Protein AF-A0A7V5G5R5-F1 (afdb_monomer_lite)

pLDDT: mean 94.71, std 2.89, range [80.19, 98.0]

Secondary structure (DSSP, 8-state):
------------SS-EEHHHHHHHHHHHHHHHHHTSHHHHHHHH-SS--S------SSPPTTSEE-

Foldseek 3Di:
DDDDDDDDDDDDPDKDALVCQVVVVVVVQQVVLVPDPVSPCLVPDPDDSPDDDDGDPPQDPVRIDD

Radius of gyration: 13.98 Å; chains: 1; bounding box: 31×20×37 Å

Sequence (66 aa):
MKYFELTCTAYIKKDINFKESFEIISKYISYSMAQTDKLKALHNQRGYKYYTFNNFYPIERDKIYK

Structure (mmCIF, N/CA/C/O backbone):
data_AF-A0A7V5G5R5-F1
#
_entry.id   AF-A0A7V5G5R5-F1
#
loop_
_atom_site.group_PDB
_atom_site.id
_atom_site.type_symbol
_atom_site.label_atom_id
_atom_site.label_alt_id
_atom_site.label_comp_id
_atom_site.label_asym_id
_atom_site.label_entity_id
_atom_site.label_seq_id
_atom_site.pdbx_PDB_ins_code
_atom_site.Cartn_x
_atom_site.Cartn_y
_atom_site.Cartn_z
_atom_site.occupancy
_atom_site.B_iso_or_equiv
_atom_site.auth_seq_id
_atom_site.auth_comp_id
_atom_site.auth_asym_id
_atom_site.auth_atom_id
_atom_site.pdbx_PDB_model_num
ATOM 1 N N . MET A 1 1 ? -2.820 9.989 -22.876 1.00 80.19 1 MET A N 1
ATOM 2 C CA . MET A 1 1 ? -2.152 9.163 -21.846 1.00 80.19 1 MET A CA 1
ATOM 3 C C . MET A 1 1 ? -3.201 8.235 -21.251 1.00 80.19 1 MET A C 1
ATOM 5 O O . MET A 1 1 ? -4.296 8.718 -20.995 1.00 80.19 1 MET A O 1
ATOM 9 N N . LYS A 1 2 ? -2.939 6.927 -21.135 1.00 88.50 2 LYS A N 1
ATOM 10 C CA . LYS A 1 2 ? -3.895 5.981 -20.534 1.00 88.50 2 LYS A CA 1
ATOM 11 C C . LYS A 1 2 ? -3.522 5.786 -19.068 1.00 88.50 2 LYS A C 1
ATOM 13 O O . LYS A 1 2 ? -2.378 5.442 -18.787 1.00 88.50 2 LYS A O 1
ATOM 18 N N . TYR A 1 3 ? -4.470 6.034 -18.174 1.00 92.00 3 TYR A N 1
ATOM 19 C CA . TYR A 1 3 ? -4.317 5.798 -16.744 1.00 92.00 3 TYR A CA 1
ATOM 20 C C . TYR A 1 3 ? -5.068 4.532 -16.361 1.00 92.00 3 TYR A C 1
ATOM 22 O O . TYR A 1 3 ? -6.094 4.211 -16.961 1.00 92.00 3 TYR A O 1
ATOM 30 N N . PHE A 1 4 ? -4.540 3.827 -15.369 1.00 94.56 4 PHE A N 1
ATOM 31 C CA . PHE A 1 4 ? -5.140 2.623 -14.819 1.00 94.56 4 PHE A CA 1
ATOM 32 C C . PHE A 1 4 ? -5.309 2.822 -13.318 1.00 94.56 4 PHE A C 1
ATOM 34 O O . PHE A 1 4 ? -4.394 3.315 -12.658 1.00 94.56 4 PHE A O 1
ATOM 41 N N . GLU A 1 5 ? -6.465 2.427 -12.798 1.00 95.25 5 GLU A N 1
ATOM 42 C CA . GLU A 1 5 ? -6.719 2.333 -11.366 1.00 95.25 5 GLU A CA 1
ATOM 43 C C . GLU A 1 5 ? -6.814 0.855 -10.993 1.00 95.25 5 GLU A C 1
ATOM 45 O O . GLU A 1 5 ? -7.490 0.078 -11.669 1.00 95.25 5 GLU A O 1
ATOM 50 N N . LEU A 1 6 ? -6.098 0.464 -9.940 1.00 94.56 6 LEU A N 1
ATOM 51 C CA . LEU A 1 6 ? -6.150 -0.880 -9.382 1.00 94.56 6 LEU A CA 1
ATOM 52 C C . LEU A 1 6 ? -6.793 -0.803 -8.000 1.00 94.56 6 LEU A C 1
ATOM 54 O O . LEU A 1 6 ? -6.231 -0.199 -7.087 1.00 94.56 6 LEU A O 1
ATOM 58 N N . THR A 1 7 ? -7.946 -1.446 -7.841 1.00 95.81 7 THR A N 1
ATOM 59 C CA . THR A 1 7 ? -8.601 -1.608 -6.541 1.00 95.81 7 THR A CA 1
ATOM 60 C C . THR A 1 7 ? -8.183 -2.938 -5.924 1.00 95.81 7 THR A C 1
ATOM 62 O O . THR A 1 7 ? -8.381 -3.995 -6.521 1.00 95.81 7 THR A O 1
ATOM 65 N N . CYS A 1 8 ? -7.622 -2.889 -4.716 1.00 94.19 8 CYS A N 1
ATOM 66 C CA . CYS A 1 8 ? -7.216 -4.072 -3.962 1.00 94.19 8 CYS A CA 1
ATOM 67 C C . CYS A 1 8 ? -8.091 -4.229 -2.718 1.00 94.19 8 CYS A C 1
ATOM 69 O O . CYS A 1 8 ? -8.243 -3.286 -1.944 1.00 94.19 8 CYS A O 1
ATOM 71 N N . THR A 1 9 ? -8.605 -5.435 -2.486 1.00 94.88 9 THR A N 1
ATOM 72 C CA . THR A 1 9 ? -9.252 -5.792 -1.219 1.00 94.88 9 THR A CA 1
ATOM 73 C C . THR A 1 9 ? -8.200 -6.324 -0.253 1.00 94.88 9 THR A C 1
ATOM 75 O O . THR A 1 9 ? -7.445 -7.235 -0.592 1.00 94.88 9 THR A O 1
ATOM 78 N N . ALA A 1 10 ? -8.147 -5.758 0.950 1.00 92.06 10 ALA A N 1
ATOM 79 C CA . ALA A 1 10 ? -7.235 -6.180 2.005 1.00 92.06 10 ALA A CA 1
ATOM 80 C C . ALA A 1 10 ? -8.024 -6.682 3.217 1.00 92.06 10 ALA A C 1
ATOM 82 O O . ALA A 1 10 ? -9.064 -6.127 3.558 1.00 92.06 10 ALA A O 1
ATOM 83 N N . TYR A 1 11 ? -7.502 -7.718 3.870 1.00 93.12 11 TYR A N 1
ATOM 84 C CA . TYR A 1 11 ? -7.993 -8.181 5.164 1.00 93.12 11 TYR A CA 1
ATOM 85 C C . TYR A 1 11 ? -7.081 -7.637 6.263 1.00 93.12 11 TYR A C 1
ATOM 87 O O . TYR A 1 11 ? -5.872 -7.903 6.254 1.00 93.12 11 TYR A O 1
ATOM 95 N N . ILE A 1 12 ? -7.646 -6.879 7.197 1.00 94.00 12 ILE A N 1
ATOM 96 C CA . ILE A 1 12 ? -6.904 -6.305 8.314 1.00 94.00 12 ILE A CA 1
ATOM 97 C C . ILE A 1 12 ? -6.773 -7.373 9.404 1.00 94.00 12 ILE A C 1
ATOM 99 O O . ILE A 1 12 ? -7.732 -8.013 9.817 1.00 94.00 12 ILE A O 1
ATOM 103 N N . LYS A 1 13 ? -5.530 -7.661 9.800 1.00 93.81 13 LYS A 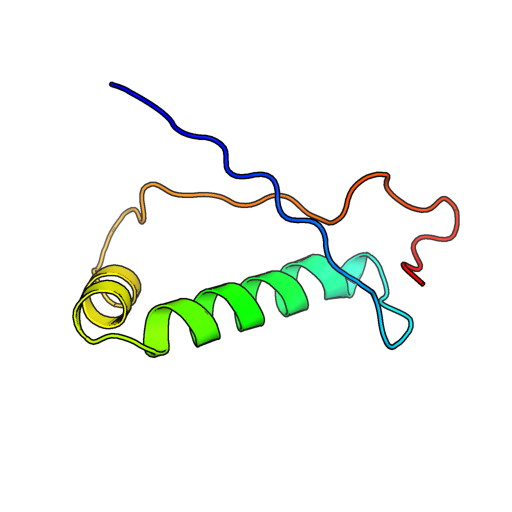N 1
ATOM 104 C CA . LYS A 1 13 ? -5.226 -8.701 10.804 1.00 93.81 13 LYS A CA 1
ATOM 105 C C . LYS A 1 13 ? -5.022 -8.138 12.207 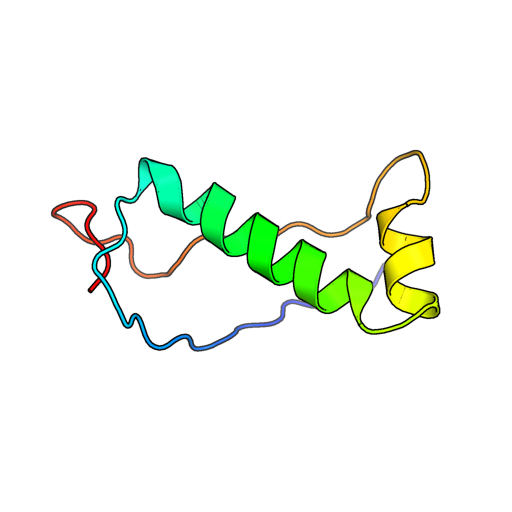1.00 93.81 13 LYS A C 1
ATOM 107 O O . LYS A 1 13 ? -4.963 -8.902 13.166 1.00 93.81 13 LYS A O 1
ATOM 112 N N . LYS A 1 14 ? -4.783 -6.834 12.297 1.00 94.88 14 LYS A N 1
ATOM 113 C CA . LYS A 1 14 ? -4.509 -6.077 13.516 1.00 94.88 14 LYS A CA 1
ATOM 114 C C . LYS A 1 14 ? -5.003 -4.665 13.283 1.00 94.88 14 LYS A C 1
ATOM 116 O O . LYS A 1 14 ? -4.754 -4.150 12.197 1.00 94.88 14 LYS A O 1
ATOM 121 N N . ASP A 1 15 ? -5.604 -4.069 14.301 1.00 97.19 15 ASP A N 1
ATOM 122 C CA . ASP A 1 15 ? -6.083 -2.695 14.257 1.00 97.19 15 ASP A CA 1
ATOM 123 C C . ASP A 1 15 ? -5.002 -1.736 13.740 1.00 97.19 15 ASP A C 1
ATOM 125 O O . ASP A 1 15 ? -3.849 -1.778 14.180 1.00 97.19 15 ASP A O 1
ATOM 129 N N . ILE A 1 16 ? -5.378 -0.870 12.800 1.00 97.31 16 ILE A N 1
ATOM 130 C CA . ILE A 1 16 ? -4.485 0.124 12.200 1.00 97.31 16 ILE A CA 1
ATOM 131 C C . ILE A 1 16 ? -5.048 1.516 12.450 1.00 97.31 16 ILE A C 1
ATOM 133 O O . ILE A 1 16 ? -6.150 1.840 12.002 1.00 97.31 16 ILE A O 1
ATOM 137 N N . ASN A 1 17 ? -4.262 2.383 13.093 1.00 97.19 17 ASN A N 1
ATOM 138 C CA . ASN A 1 17 ? -4.624 3.788 13.203 1.00 97.19 17 ASN A CA 1
ATOM 139 C C . ASN A 1 17 ? -4.577 4.456 11.821 1.00 97.19 17 ASN A C 1
ATOM 141 O O . ASN A 1 17 ? -3.611 4.300 11.071 1.00 97.19 17 ASN A O 1
ATOM 145 N N . PHE A 1 18 ? -5.575 5.278 11.499 1.00 96.44 18 PHE A N 1
ATOM 146 C CA . PHE A 1 18 ? -5.610 6.045 10.253 1.00 96.44 18 PHE A CA 1
ATOM 147 C C . PHE A 1 18 ? -4.309 6.817 9.988 1.00 96.44 18 PHE A C 1
ATOM 149 O O . PHE A 1 18 ? -3.851 6.871 8.850 1.00 96.44 18 PHE A O 1
ATOM 156 N N . LYS A 1 19 ? -3.663 7.376 11.018 1.00 96.06 19 LYS A N 1
ATOM 157 C CA . LYS A 1 19 ? -2.399 8.113 10.855 1.00 96.06 19 LYS A CA 1
ATOM 158 C C . LYS A 1 19 ? -1.245 7.233 10.359 1.00 96.06 19 LYS A C 1
ATOM 160 O O . LYS A 1 19 ? -0.361 7.733 9.677 1.00 96.06 19 LYS A O 1
ATOM 165 N N . GLU A 1 20 ? -1.271 5.943 10.675 1.00 96.69 20 GLU A N 1
ATOM 166 C CA . GLU A 1 20 ? -0.214 4.972 10.356 1.00 96.69 20 GLU A CA 1
ATOM 167 C C . GLU A 1 20 ? -0.497 4.212 9.053 1.00 96.69 20 GLU A C 1
ATOM 169 O O . GLU A 1 20 ? 0.412 3.692 8.405 1.00 96.69 20 GLU A O 1
ATOM 174 N N . SER A 1 21 ? -1.766 4.159 8.645 1.00 96.00 21 SER A N 1
ATOM 175 C CA . SER A 1 21 ? -2.232 3.370 7.499 1.00 96.00 21 SER A CA 1
ATOM 176 C C . SER A 1 21 ? -1.506 3.679 6.183 1.00 96.00 21 SER A C 1
ATOM 178 O O . SER A 1 21 ? -1.081 2.751 5.496 1.00 96.00 21 SER A O 1
ATOM 180 N N . PHE A 1 22 ? -1.267 4.955 5.857 1.00 96.62 22 PHE A N 1
ATOM 181 C CA . PHE A 1 22 ? -0.514 5.336 4.656 1.00 96.62 22 PHE A CA 1
ATOM 182 C C . PHE A 1 22 ? 0.916 4.792 4.666 1.00 96.62 22 PHE A C 1
ATOM 184 O O . PHE A 1 22 ? 1.387 4.276 3.652 1.00 96.62 22 PHE A O 1
ATOM 191 N N . GLU A 1 23 ? 1.606 4.882 5.805 1.00 97.38 23 GLU A N 1
ATOM 192 C CA . GLU A 1 23 ? 2.963 4.361 5.947 1.00 97.38 23 GLU A CA 1
ATOM 193 C C . GLU A 1 23 ? 2.975 2.839 5.777 1.00 97.38 23 GLU A C 1
ATOM 195 O O . GLU A 1 23 ? 3.784 2.309 5.011 1.00 97.38 23 GLU A O 1
ATOM 200 N N . ILE A 1 24 ? 2.041 2.137 6.425 1.00 96.56 24 ILE A N 1
ATOM 201 C CA . ILE A 1 24 ? 1.900 0.681 6.321 1.00 96.56 24 ILE A CA 1
ATOM 202 C C . ILE A 1 24 ? 1.665 0.266 4.86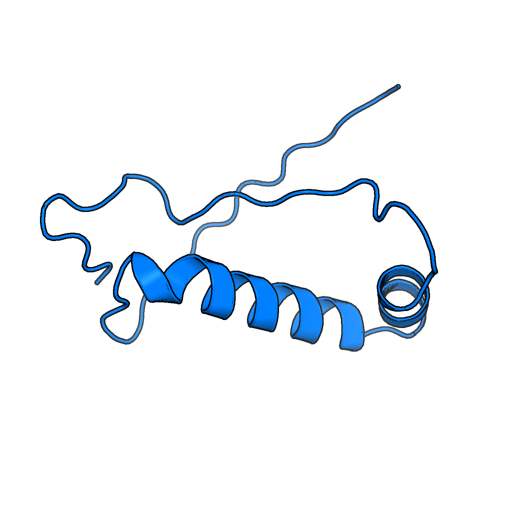4 1.00 96.56 24 ILE A C 1
ATOM 204 O O . ILE A 1 24 ? 2.394 -0.584 4.350 1.00 96.56 24 ILE A O 1
ATOM 208 N N . ILE A 1 25 ? 0.715 0.897 4.167 1.00 96.62 25 ILE A N 1
ATOM 209 C CA . ILE A 1 25 ? 0.442 0.619 2.749 1.00 96.62 25 ILE A CA 1
ATOM 210 C C . ILE A 1 25 ? 1.694 0.892 1.901 1.00 96.62 25 ILE A C 1
ATOM 212 O O . ILE A 1 25 ? 2.086 0.047 1.093 1.00 96.62 25 ILE A O 1
ATOM 216 N N . SER A 1 26 ? 2.386 2.016 2.123 1.00 96.56 26 SER A N 1
ATOM 217 C CA . SER A 1 26 ? 3.613 2.360 1.387 1.00 96.56 26 SER A CA 1
ATOM 218 C C . SER A 1 26 ? 4.730 1.322 1.562 1.00 96.56 26 SER A C 1
ATOM 220 O O . SER A 1 26 ? 5.444 1.009 0.602 1.00 96.56 26 SER A O 1
ATOM 222 N N . LYS A 1 27 ? 4.851 0.733 2.761 1.00 96.94 27 LYS A N 1
ATOM 223 C CA . LYS A 1 27 ? 5.818 -0.327 3.070 1.00 96.94 27 LYS A CA 1
ATOM 224 C C . LYS A 1 27 ? 5.486 -1.605 2.306 1.00 96.94 27 LYS A C 1
ATOM 226 O O . LYS A 1 27 ? 6.389 -2.201 1.725 1.00 96.94 27 LYS A O 1
ATOM 231 N N . TYR A 1 28 ? 4.210 -1.986 2.225 1.00 95.75 28 TYR A N 1
ATOM 232 C CA . TYR A 1 28 ? 3.776 -3.137 1.426 1.00 95.75 28 TYR A CA 1
ATOM 233 C C . TYR A 1 28 ? 3.966 -2.927 -0.079 1.00 95.75 28 TYR A C 1
ATOM 235 O O . TYR A 1 28 ? 4.406 -3.850 -0.768 1.00 95.75 28 TYR A O 1
ATOM 243 N N . ILE A 1 29 ? 3.701 -1.724 -0.597 1.00 95.88 29 ILE A N 1
ATOM 244 C CA . ILE A 1 29 ? 3.975 -1.388 -2.004 1.00 95.88 29 ILE A CA 1
ATOM 245 C C . ILE A 1 29 ? 5.478 -1.503 -2.282 1.00 95.88 29 ILE A C 1
ATOM 247 O O . ILE A 1 29 ? 5.877 -2.182 -3.227 1.00 95.88 29 ILE A O 1
ATOM 251 N N . SER A 1 30 ? 6.315 -0.904 -1.431 1.00 96.69 30 SER A N 1
ATOM 252 C CA . SER A 1 30 ? 7.778 -0.962 -1.560 1.00 96.69 30 SER A CA 1
ATOM 253 C C . SER A 1 30 ? 8.301 -2.399 -1.483 1.00 96.69 30 SER A C 1
ATOM 255 O O . SER A 1 30 ? 9.094 -2.815 -2.327 1.00 96.69 30 SER A O 1
ATOM 257 N N . TYR A 1 31 ? 7.803 -3.191 -0.526 1.00 97.31 31 TYR A N 1
ATOM 258 C CA . TYR A 1 31 ? 8.117 -4.615 -0.405 1.00 97.31 31 TYR A CA 1
ATOM 259 C C . TYR A 1 31 ? 7.748 -5.384 -1.677 1.00 97.31 31 TYR A C 1
ATOM 261 O O . TYR A 1 31 ? 8.567 -6.149 -2.182 1.00 97.31 31 TYR A O 1
ATOM 269 N N . SER A 1 32 ? 6.553 -5.147 -2.224 1.00 95.31 32 SER A N 1
ATOM 270 C CA . SER A 1 32 ? 6.072 -5.802 -3.447 1.00 95.31 32 SER A CA 1
ATOM 271 C C . SER A 1 32 ? 6.924 -5.425 -4.661 1.00 95.31 32 SER A C 1
ATOM 273 O O . SER A 1 32 ? 7.288 -6.286 -5.459 1.00 95.31 32 SER A O 1
ATOM 275 N N . MET A 1 33 ? 7.316 -4.152 -4.776 1.00 95.69 33 MET A N 1
ATOM 276 C CA . MET A 1 33 ? 8.221 -3.696 -5.833 1.00 95.69 33 MET A CA 1
ATOM 277 C C . MET A 1 33 ? 9.616 -4.316 -5.714 1.00 95.69 33 MET A C 1
ATOM 279 O O . MET A 1 33 ? 10.255 -4.580 -6.727 1.00 95.69 33 MET A O 1
ATOM 283 N N . ALA A 1 34 ? 10.085 -4.601 -4.499 1.00 97.44 34 ALA A N 1
ATOM 284 C CA . ALA A 1 34 ? 11.385 -5.226 -4.283 1.00 97.44 34 ALA A CA 1
ATOM 285 C C . ALA A 1 34 ? 11.446 -6.711 -4.698 1.00 97.44 34 ALA A C 1
ATOM 287 O O . ALA A 1 34 ? 12.550 -7.238 -4.812 1.00 97.44 34 ALA A O 1
ATOM 288 N N . GLN A 1 35 ? 10.307 -7.374 -4.948 1.00 98.00 35 GLN A N 1
ATOM 289 C CA . GLN A 1 35 ? 10.257 -8.811 -5.274 1.00 98.00 35 GLN A CA 1
ATOM 290 C C . GLN A 1 35 ? 10.719 -9.153 -6.697 1.00 98.00 35 GLN A C 1
ATOM 292 O O . GLN A 1 35 ? 10.921 -10.322 -7.010 1.00 98.00 35 GLN A O 1
ATOM 297 N N . THR A 1 36 ? 10.874 -8.163 -7.581 1.00 97.44 36 THR A N 1
ATOM 298 C CA . THR A 1 36 ? 11.384 -8.388 -8.942 1.00 97.44 36 THR A CA 1
ATOM 299 C C . THR A 1 36 ? 12.392 -7.312 -9.309 1.00 97.44 36 THR A C 1
ATOM 301 O O . THR A 1 36 ? 12.189 -6.139 -8.988 1.00 97.44 36 THR A O 1
ATOM 304 N N . ASP A 1 37 ? 13.442 -7.673 -10.045 1.00 97.50 37 ASP A N 1
ATOM 305 C CA . ASP A 1 37 ? 14.472 -6.710 -10.457 1.00 97.50 37 ASP A CA 1
ATOM 306 C C . ASP A 1 37 ? 13.891 -5.558 -11.284 1.00 97.50 37 ASP A C 1
ATOM 308 O O . ASP A 1 37 ? 14.267 -4.399 -11.099 1.00 97.50 37 ASP A O 1
ATOM 312 N N . LYS A 1 38 ? 12.901 -5.854 -12.136 1.00 96.06 38 LYS A N 1
ATOM 313 C CA . LYS A 1 38 ? 12.195 -4.853 -12.947 1.00 96.06 38 LYS A CA 1
ATOM 314 C C . LYS A 1 38 ? 11.503 -3.797 -12.080 1.00 96.06 38 LYS A C 1
ATOM 316 O O . LYS A 1 38 ? 11.679 -2.601 -12.311 1.00 96.06 38 LYS A O 1
ATOM 321 N N . LEU A 1 39 ? 10.700 -4.219 -11.102 1.00 94.69 39 LEU A N 1
ATOM 322 C CA . LEU A 1 39 ? 9.970 -3.285 -10.241 1.00 94.69 39 LEU A CA 1
ATOM 323 C C . LEU A 1 39 ? 10.902 -2.581 -9.252 1.00 94.69 39 LEU A C 1
ATOM 325 O O . LEU A 1 39 ? 10.713 -1.398 -8.978 1.00 94.69 39 LEU A O 1
ATOM 329 N N . LYS A 1 40 ? 11.950 -3.260 -8.781 1.00 96.56 40 LYS A N 1
ATOM 330 C CA . LYS A 1 40 ? 12.972 -2.673 -7.914 1.00 96.56 40 LYS A CA 1
ATOM 331 C C . LYS A 1 40 ? 13.736 -1.559 -8.628 1.00 96.56 40 LYS A C 1
ATOM 333 O O . LYS A 1 40 ? 13.940 -0.492 -8.052 1.00 96.56 40 LYS A O 1
ATOM 338 N N . ALA A 1 41 ? 14.107 -1.763 -9.894 1.00 95.06 41 ALA A N 1
ATOM 339 C CA . ALA A 1 41 ? 14.731 -0.729 -10.716 1.00 95.06 41 ALA A CA 1
ATOM 340 C C . ALA A 1 41 ? 13.808 0.492 -10.890 1.00 95.06 41 ALA A C 1
ATOM 342 O O . ALA A 1 41 ? 14.240 1.624 -10.670 1.00 95.06 41 ALA A O 1
ATOM 343 N N . LEU A 1 42 ? 12.520 0.271 -11.183 1.00 93.62 42 LEU A N 1
ATOM 344 C CA . LEU A 1 42 ? 11.511 1.336 -11.263 1.00 93.62 42 LEU A CA 1
ATOM 345 C C . LEU A 1 42 ? 11.361 2.093 -9.925 1.00 93.62 42 LEU A C 1
ATOM 347 O O . LEU A 1 42 ? 11.355 3.329 -9.881 1.00 93.62 42 LEU A O 1
ATOM 351 N N . HIS A 1 43 ? 11.305 1.368 -8.807 1.00 94.38 43 HIS A N 1
ATOM 352 C CA . HIS A 1 43 ? 11.222 1.943 -7.463 1.00 94.38 43 HIS A CA 1
ATOM 353 C C . HIS A 1 43 ? 12.473 2.745 -7.073 1.00 94.38 43 HIS A C 1
ATOM 355 O O . HIS A 1 43 ? 12.366 3.717 -6.330 1.00 94.38 43 HIS A O 1
ATOM 361 N N . ASN A 1 44 ? 13.638 2.444 -7.644 1.00 94.38 44 ASN A N 1
ATOM 362 C CA . ASN A 1 44 ? 14.884 3.173 -7.380 1.00 94.38 44 ASN A CA 1
ATOM 363 C C . ASN A 1 44 ? 15.181 4.301 -8.387 1.00 94.38 44 ASN A C 1
ATOM 365 O O . ASN A 1 44 ? 16.083 5.106 -8.158 1.00 94.38 44 ASN A O 1
ATOM 369 N N . GLN A 1 45 ? 14.423 4.404 -9.483 1.00 94.81 45 GLN A N 1
ATOM 370 C CA . GLN A 1 45 ? 14.599 5.461 -10.485 1.00 94.81 45 GLN A CA 1
ATOM 371 C C . GLN A 1 45 ? 14.448 6.867 -9.873 1.00 94.81 45 GLN A C 1
ATOM 373 O O . GLN A 1 45 ? 13.527 7.126 -9.101 1.00 94.81 45 GLN A O 1
ATOM 378 N N . ARG A 1 46 ? 15.317 7.814 -10.237 1.00 93.75 46 ARG A N 1
ATOM 379 C CA . ARG A 1 46 ? 15.184 9.216 -9.804 1.00 93.75 46 ARG A CA 1
ATOM 380 C C . ARG A 1 46 ? 14.106 9.948 -10.614 1.00 93.75 46 ARG A C 1
ATOM 382 O O . ARG A 1 46 ? 13.920 9.664 -11.793 1.00 93.75 46 ARG A O 1
ATOM 389 N N . GLY A 1 47 ? 13.444 10.922 -9.992 1.00 92.69 47 GLY A N 1
ATOM 390 C CA . GLY A 1 47 ? 12.373 11.711 -10.608 1.00 92.69 47 GLY A CA 1
ATOM 391 C C . GLY A 1 47 ? 10.974 11.208 -10.244 1.00 92.69 47 GLY A C 1
ATOM 392 O O . GLY A 1 47 ? 10.786 10.538 -9.228 1.00 92.69 47 GLY A O 1
ATOM 393 N N . TYR A 1 48 ? 9.981 11.561 -11.060 1.00 89.00 48 TYR A N 1
ATOM 394 C CA . TYR A 1 48 ? 8.588 11.199 -10.806 1.00 89.00 48 TYR A CA 1
ATOM 395 C C . TYR A 1 48 ? 8.345 9.701 -11.003 1.00 89.00 48 TYR A C 1
ATOM 397 O O . TYR A 1 48 ? 8.776 9.110 -11.990 1.00 89.00 48 TYR A O 1
ATOM 405 N N . LYS A 1 49 ? 7.612 9.093 -10.066 1.00 85.62 49 LYS A N 1
ATOM 406 C CA . LYS A 1 49 ? 7.270 7.664 -10.096 1.00 85.62 49 LYS A CA 1
ATOM 407 C C . LYS A 1 49 ? 6.084 7.318 -10.992 1.00 85.62 49 LYS A C 1
ATOM 409 O O . LYS A 1 49 ? 5.865 6.145 -11.268 1.00 85.62 49 LYS A O 1
ATOM 414 N N . TYR A 1 50 ? 5.326 8.326 -11.427 1.00 90.50 50 TYR A N 1
ATOM 415 C CA . TYR A 1 50 ? 4.131 8.179 -12.266 1.00 90.50 50 TYR A CA 1
ATOM 416 C C . TYR A 1 50 ? 3.075 7.203 -11.715 1.00 90.50 50 TYR A C 1
ATOM 418 O O . TYR A 1 50 ? 2.266 6.672 -12.470 1.00 90.50 50 TYR A O 1
ATOM 426 N N . TYR A 1 51 ? 3.051 7.004 -10.395 1.00 92.38 51 TYR A N 1
ATOM 427 C CA . TYR A 1 51 ? 1.970 6.334 -9.683 1.00 92.38 51 TYR A CA 1
ATOM 428 C C . TYR A 1 51 ? 1.680 7.069 -8.373 1.00 92.38 51 TYR A C 1
ATOM 430 O O . TYR A 1 51 ? 2.539 7.765 -7.829 1.00 92.38 51 TYR A O 1
ATOM 438 N N . THR A 1 52 ? 0.462 6.893 -7.876 1.00 94.12 52 THR A N 1
ATOM 439 C CA . THR A 1 52 ? 0.025 7.296 -6.537 1.00 94.12 52 THR A CA 1
ATOM 440 C C . THR A 1 52 ? -0.831 6.172 -5.957 1.00 94.12 52 THR A C 1
ATOM 442 O O . THR A 1 52 ? -1.192 5.240 -6.678 1.00 94.12 52 THR A O 1
ATOM 445 N N . PHE A 1 53 ? -1.130 6.222 -4.666 1.00 96.31 53 PHE A N 1
ATOM 446 C CA . PHE A 1 53 ? -2.002 5.254 -4.011 1.00 96.31 53 PHE A CA 1
ATOM 447 C C . PHE A 1 53 ? -2.922 5.956 -3.013 1.00 96.31 53 PHE A C 1
ATOM 449 O O . PHE A 1 53 ? -2.592 7.015 -2.482 1.00 96.31 53 PHE A O 1
ATOM 456 N N . ASN A 1 54 ? -4.077 5.342 -2.769 1.00 95.56 54 ASN A N 1
ATOM 457 C CA . ASN A 1 54 ? -5.046 5.785 -1.775 1.00 95.56 54 ASN A CA 1
ATOM 458 C C . ASN A 1 54 ? -4.935 4.956 -0.492 1.00 95.56 54 ASN A C 1
ATOM 460 O O . ASN A 1 54 ? -4.270 3.921 -0.446 1.00 95.56 54 ASN A O 1
ATOM 464 N N . ASN A 1 55 ? -5.608 5.432 0.551 1.00 94.88 55 ASN A N 1
ATOM 465 C CA . ASN A 1 55 ? -5.759 4.705 1.803 1.00 94.88 55 ASN A CA 1
ATOM 466 C C . ASN A 1 55 ? -6.868 3.639 1.718 1.00 94.88 55 ASN A C 1
ATOM 468 O O . ASN A 1 55 ? -7.567 3.537 0.708 1.00 94.88 55 ASN A O 1
ATOM 472 N N . PHE A 1 56 ? -7.069 2.888 2.801 1.00 94.94 56 PHE A N 1
ATOM 473 C CA . PHE A 1 56 ? -8.234 2.028 2.972 1.00 94.94 56 PHE A CA 1
ATOM 474 C C . PHE A 1 56 ? -9.536 2.835 2.874 1.00 94.94 56 PHE A C 1
ATOM 476 O O . PHE A 1 56 ? -9.647 3.954 3.391 1.00 94.94 56 PHE A O 1
ATOM 483 N N . TYR A 1 57 ? -10.523 2.234 2.217 1.00 93.56 57 TYR A N 1
ATOM 484 C CA . TYR A 1 57 ? -11.844 2.803 1.995 1.00 93.56 57 TYR A CA 1
ATOM 485 C C . TYR A 1 57 ? -12.922 1.806 2.450 1.00 93.56 57 TYR A C 1
ATOM 487 O O . TYR A 1 57 ? -12.807 0.626 2.109 1.00 93.56 57 TYR A O 1
ATOM 495 N N . PRO A 1 58 ? -13.979 2.258 3.154 1.00 93.75 58 PRO A 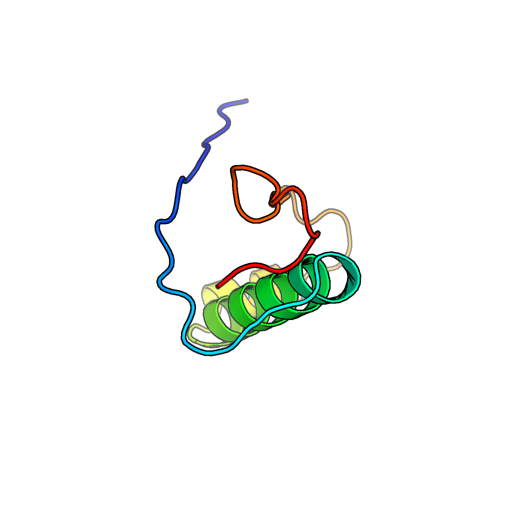N 1
ATOM 496 C CA . PRO A 1 58 ? -14.231 3.632 3.611 1.00 93.75 58 PRO A CA 1
ATOM 497 C C . PRO A 1 58 ? -13.320 4.051 4.775 1.00 93.75 58 PRO A C 1
ATOM 499 O O . PRO A 1 58 ? -12.692 3.213 5.408 1.00 93.75 58 PRO A O 1
ATOM 502 N N . ILE A 1 59 ? -13.238 5.355 5.068 1.00 93.69 59 ILE A N 1
ATOM 503 C CA . ILE A 1 59 ? -12.555 5.836 6.281 1.00 93.69 59 ILE A CA 1
ATOM 504 C C . ILE A 1 59 ? -13.431 5.513 7.494 1.00 93.69 59 ILE A C 1
ATOM 506 O O . ILE A 1 59 ? -14.584 5.945 7.560 1.00 93.69 59 ILE A O 1
ATOM 510 N N . GLU A 1 60 ? -12.866 4.795 8.461 1.00 94.56 60 GLU A N 1
ATOM 511 C CA . GLU A 1 60 ? -13.557 4.434 9.698 1.00 94.56 60 GLU A CA 1
ATOM 512 C C . GLU A 1 60 ? -13.833 5.653 10.586 1.00 94.56 60 GLU A C 1
ATOM 514 O O . GLU A 1 60 ? -13.005 6.561 10.717 1.00 94.56 60 GLU A O 1
ATOM 519 N N . ARG A 1 61 ? -15.007 5.674 11.233 1.00 95.69 61 ARG A N 1
ATOM 520 C CA . ARG A 1 61 ? -15.453 6.819 12.055 1.00 95.69 61 ARG A CA 1
ATOM 521 C C . ARG A 1 61 ? -14.569 7.044 13.280 1.00 95.69 61 ARG A C 1
ATOM 523 O O . ARG A 1 61 ? -14.306 8.189 13.640 1.00 95.69 61 ARG A O 1
ATOM 530 N N . ASP A 1 62 ? -14.110 5.959 13.900 1.00 96.62 62 ASP A N 1
ATOM 531 C CA . ASP A 1 62 ? -13.171 5.969 15.029 1.00 96.62 62 ASP A CA 1
ATOM 532 C C . ASP A 1 62 ? -11.707 6.117 14.577 1.00 96.62 62 ASP A C 1
ATOM 534 O O . ASP A 1 62 ? -10.813 6.248 15.413 1.00 96.62 62 ASP A O 1
ATOM 538 N N . LYS A 1 63 ? -11.467 6.171 13.256 1.00 96.31 63 LYS A N 1
ATOM 539 C CA . LYS A 1 63 ? -10.147 6.236 12.619 1.00 96.31 63 LYS A CA 1
ATOM 540 C 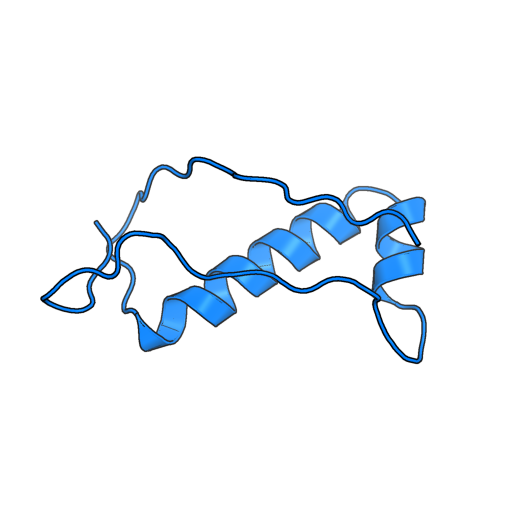C . LYS A 1 63 ? -9.268 5.018 12.932 1.00 96.31 63 LYS A C 1
ATOM 542 O O . LYS A 1 63 ? -8.040 5.138 12.903 1.00 96.31 63 LYS A O 1
ATOM 547 N N . ILE A 1 64 ? -9.883 3.867 13.208 1.00 96.94 64 ILE A N 1
ATOM 548 C CA . ILE A 1 64 ? -9.212 2.588 13.436 1.00 96.94 64 ILE A CA 1
ATOM 549 C C . ILE A 1 64 ? -9.766 1.567 12.442 1.00 96.94 64 ILE A C 1
ATOM 551 O O . ILE A 1 64 ? -10.922 1.166 12.531 1.00 96.94 64 ILE A O 1
ATOM 555 N N . TYR A 1 65 ? -8.930 1.124 11.506 1.00 95.69 65 TYR A N 1
ATOM 556 C CA . TYR A 1 65 ? -9.264 0.019 10.606 1.00 95.69 65 TYR A CA 1
ATOM 557 C C . TYR A 1 65 ? 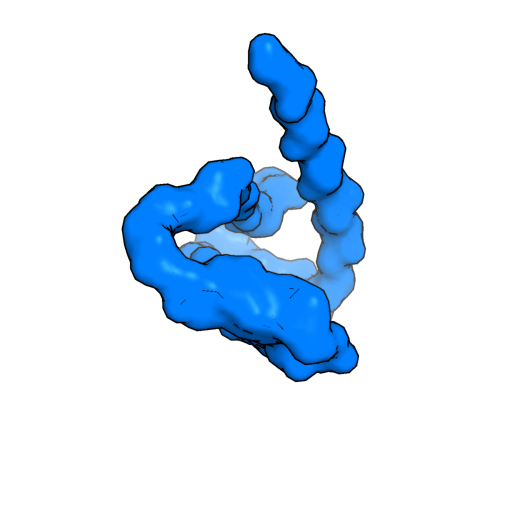-9.107 -1.313 11.341 1.00 95.69 65 TYR A C 1
ATOM 559 O O . TYR A 1 65 ? -8.096 -1.486 12.020 1.00 95.69 65 TYR A O 1
ATOM 567 N N . LYS A 1 66 ? -10.073 -2.228 11.197 1.00 92.12 66 LYS A N 1
ATOM 568 C CA . LYS A 1 66 ? -10.172 -3.504 11.931 1.00 92.12 66 LYS A CA 1
ATOM 569 C C . LYS A 1 66 ? -10.210 -4.692 10.989 1.00 92.12 66 LYS A C 1
ATOM 571 O O . LYS A 1 66 ? -10.806 -4.547 9.897 1.00 92.12 66 LYS A O 1
#